Protein AF-A0A9E5RD89-F1 (afdb_monomer_lite)

Foldseek 3Di:
DDDDDCVVCCVQDPPCLVVVLVVLLVVLQVVDDDDDLPDDLQVVLVVSVVSSVVSCVVVVRQWDKDAQCFDADPPPRHGPGTFGIWIDHDDDPVRTDGDDDDRDPPPPPDPPDD

pLDDT: mean 85.36, std 14.15, range [32.94, 97.88]

Radius of gyration: 17.83 Å; chains: 1; bounding box: 54×39×48 Å

Secondary structure (DSSP, 8-state):
------GGGTTTS-TTHHHHHHHHHHHHHHHSPPPPTT--HHHHHHHHHHHHHHHHHHTT---EEEEEEEEE-TTT--EEEEEEEEEE-TT-TT-EEEE---------------

Structure (mmCIF, N/CA/C/O backbone):
data_AF-A0A9E5RD89-F1
#
_entry.id   AF-A0A9E5RD89-F1
#
loop_
_atom_site.group_PDB
_atom_site.id
_atom_site.type_symbol
_atom_site.label_atom_id
_atom_site.label_alt_id
_atom_site.label_comp_id
_atom_site.label_asym_id
_atom_site.label_entity_id
_atom_site.label_seq_id
_atom_site.pdbx_PDB_ins_code
_atom_site.Cartn_x
_atom_site.Cartn_y
_atom_site.Cartn_z
_atom_site.occupancy
_atom_site.B_iso_or_equiv
_atom_site.auth_seq_id
_atom_site.auth_comp_id
_atom_site.auth_asym_id
_atom_site.auth_atom_id
_atom_site.pdbx_PDB_model_num
ATOM 1 N N . MET A 1 1 ? -18.748 -22.049 -3.334 1.00 32.94 1 MET A N 1
ATOM 2 C CA . MET A 1 1 ? -17.863 -22.922 -2.536 1.00 32.94 1 MET A CA 1
ATOM 3 C C . MET A 1 1 ? -16.469 -22.748 -3.106 1.00 32.94 1 MET A C 1
ATOM 5 O O . MET A 1 1 ? -16.291 -23.020 -4.285 1.00 32.94 1 MET A O 1
ATOM 9 N N . ILE A 1 2 ? -15.552 -22.164 -2.339 1.00 45.00 2 ILE A N 1
ATOM 10 C CA . ILE A 1 2 ? -14.159 -21.960 -2.759 1.00 45.00 2 ILE A CA 1
ATOM 11 C C . ILE A 1 2 ? -13.362 -23.133 -2.185 1.00 45.00 2 ILE A C 1
ATOM 13 O O . ILE A 1 2 ? -13.498 -23.427 -1.000 1.00 45.00 2 ILE A O 1
ATOM 17 N N . PHE A 1 3 ? -12.594 -23.823 -3.026 1.00 43.31 3 PHE A N 1
ATOM 18 C CA . PHE A 1 3 ? -11.694 -24.903 -2.622 1.00 43.31 3 PHE A CA 1
ATOM 19 C C . PHE A 1 3 ? -10.250 -24.393 -2.670 1.00 43.31 3 PHE A C 1
ATOM 21 O O . PHE A 1 3 ? -9.848 -23.800 -3.668 1.00 43.31 3 PHE A O 1
ATOM 28 N N . GLY A 1 4 ? -9.486 -24.629 -1.603 1.00 63.34 4 GLY A N 1
ATOM 29 C CA . GLY A 1 4 ? -8.073 -24.259 -1.481 1.00 63.34 4 GLY A CA 1
ATOM 30 C C . GLY A 1 4 ? -7.670 -24.089 -0.014 1.00 63.34 4 GLY A C 1
ATOM 31 O O . GLY A 1 4 ? -8.495 -23.670 0.794 1.00 63.34 4 GLY A O 1
ATOM 32 N 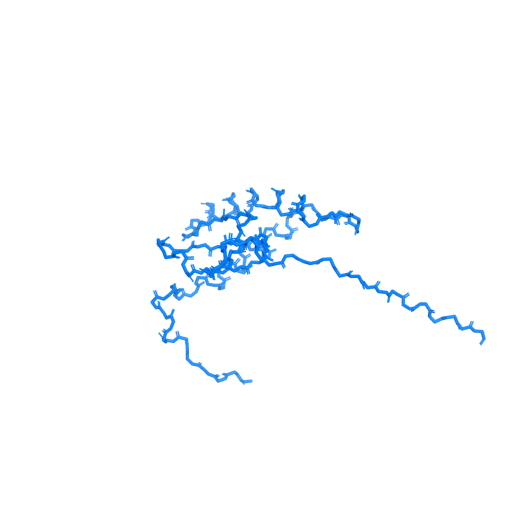N . SER A 1 5 ? -6.426 -24.436 0.330 1.00 68.75 5 SER A N 1
ATOM 33 C CA . SER A 1 5 ? -5.827 -24.121 1.635 1.00 68.75 5 SER A CA 1
ATOM 34 C C . SER A 1 5 ? -4.802 -22.998 1.467 1.00 68.75 5 SER A C 1
ATOM 36 O O . SER A 1 5 ? -4.014 -23.014 0.520 1.00 68.75 5 SER A O 1
ATOM 38 N N . LEU A 1 6 ? -4.827 -22.028 2.384 1.00 67.44 6 LEU A N 1
ATOM 39 C CA . LEU A 1 6 ? -3.830 -20.959 2.484 1.00 67.44 6 LEU A CA 1
ATOM 40 C C . LEU A 1 6 ? -2.619 -21.366 3.338 1.00 67.44 6 LEU A C 1
ATOM 42 O O . LEU A 1 6 ? -1.669 -20.593 3.419 1.00 67.44 6 LEU A O 1
ATOM 46 N N . ASP A 1 7 ? -2.613 -22.573 3.919 1.00 72.81 7 ASP A N 1
ATOM 47 C CA . ASP A 1 7 ? -1.528 -23.068 4.779 1.00 72.81 7 ASP A CA 1
ATOM 48 C C . ASP A 1 7 ? -0.131 -22.922 4.147 1.00 72.81 7 ASP A C 1
ATOM 50 O O . ASP A 1 7 ? 0.777 -22.481 4.853 1.00 72.81 7 ASP A O 1
ATOM 54 N N . PRO A 1 8 ? 0.082 -23.184 2.836 1.00 74.56 8 PRO A N 1
ATOM 55 C CA . PRO A 1 8 ? 1.397 -23.014 2.210 1.00 74.56 8 PRO A CA 1
ATOM 56 C C . PRO A 1 8 ? 1.916 -21.570 2.163 1.00 74.56 8 PRO A C 1
ATOM 58 O O . PRO A 1 8 ? 3.073 -21.371 1.824 1.00 74.56 8 PRO A O 1
ATOM 61 N N . TRP A 1 9 ? 1.062 -20.583 2.444 1.00 69.56 9 TRP A N 1
ATOM 62 C CA . TRP A 1 9 ? 1.377 -19.151 2.408 1.00 69.56 9 TRP A CA 1
ATOM 63 C C . TRP A 1 9 ? 1.329 -18.508 3.800 1.00 69.56 9 TRP A C 1
ATOM 65 O O . TRP A 1 9 ? 1.476 -17.291 3.931 1.00 69.56 9 TRP A O 1
ATOM 75 N N . SER A 1 10 ? 1.094 -19.314 4.839 1.00 70.00 10 SER A N 1
ATOM 76 C CA . SER A 1 10 ? 0.950 -18.857 6.227 1.00 70.00 10 SER A CA 1
ATOM 77 C C . SER A 1 10 ? 2.242 -18.271 6.812 1.00 70.00 10 SER A C 1
ATOM 79 O O . SER A 1 10 ? 2.197 -17.485 7.757 1.00 70.00 10 SER A O 1
ATOM 81 N N . ASP A 1 11 ? 3.391 -18.613 6.229 1.00 70.88 11 ASP A N 1
ATOM 82 C CA . ASP A 1 11 ? 4.714 -18.055 6.520 1.00 70.88 11 ASP A CA 1
ATOM 83 C C . ASP A 1 11 ? 4.989 -16.729 5.785 1.00 70.88 11 ASP A C 1
ATOM 85 O O . ASP A 1 11 ? 5.885 -15.975 6.169 1.00 70.88 11 ASP A O 1
ATOM 89 N N . ILE A 1 12 ? 4.229 -16.444 4.725 1.00 72.69 12 ILE A N 1
ATOM 90 C CA . ILE A 1 12 ? 4.391 -15.278 3.849 1.00 72.69 12 ILE A CA 1
ATOM 91 C C . ILE A 1 12 ? 3.493 -14.134 4.326 1.00 72.69 12 ILE A C 1
ATOM 93 O O . ILE A 1 12 ? 3.960 -13.006 4.491 1.00 72.69 12 ILE A O 1
ATOM 97 N N . PHE A 1 13 ? 2.225 -14.429 4.620 1.00 73.81 13 PHE A N 1
ATOM 98 C CA . PHE A 1 13 ? 1.317 -13.495 5.279 1.00 73.81 13 PHE A CA 1
ATOM 99 C C . PHE A 1 13 ? 0.744 -14.145 6.540 1.00 73.81 13 PHE A C 1
ATOM 101 O O . PHE A 1 13 ? 0.083 -15.179 6.431 1.00 73.81 13 PHE A O 1
ATOM 108 N N . PRO A 1 14 ? 0.923 -13.528 7.725 1.00 79.44 14 PRO A N 1
ATOM 109 C CA . PRO A 1 14 ? 0.226 -13.958 8.926 1.00 79.44 14 PRO A CA 1
ATOM 110 C C . PRO A 1 14 ? -1.278 -14.088 8.684 1.00 79.44 14 PRO A C 1
ATOM 112 O O . PRO A 1 14 ? -1.881 -13.270 7.979 1.00 79.44 14 PRO A O 1
ATOM 115 N N . GLU A 1 15 ? -1.886 -15.098 9.301 1.00 79.62 15 GLU A N 1
ATOM 116 C CA . GLU A 1 15 ? -3.324 -15.330 9.207 1.00 79.62 15 GLU A CA 1
ATOM 117 C C . GLU A 1 15 ? -4.109 -14.048 9.545 1.00 79.62 15 GLU A C 1
ATOM 119 O O . GLU A 1 15 ? -3.819 -13.344 10.514 1.00 79.62 15 GLU A O 1
ATOM 124 N N . GLY A 1 16 ? -5.081 -13.704 8.698 1.00 83.44 16 GLY A N 1
ATOM 125 C CA . GLY A 1 16 ? -5.909 -12.507 8.868 1.00 83.44 16 GLY A CA 1
ATOM 126 C C . GLY A 1 16 ? -5.261 -11.184 8.441 1.00 83.44 16 GLY A C 1
ATOM 127 O O . GLY A 1 16 ? -5.962 -10.174 8.385 1.00 83.44 16 GLY A O 1
ATOM 128 N N . LEU A 1 17 ? -3.975 -11.154 8.065 1.00 88.19 17 LEU A N 1
ATOM 129 C CA . LEU A 1 17 ? -3.315 -9.905 7.667 1.00 88.19 17 LEU A CA 1
ATOM 130 C C . LEU A 1 17 ? -3.951 -9.274 6.421 1.00 88.19 17 LEU A C 1
ATOM 132 O O . LEU A 1 17 ? -4.231 -8.077 6.424 1.00 88.19 17 LEU A O 1
ATOM 136 N N . ILE A 1 18 ? -4.211 -10.066 5.376 1.00 89.75 18 ILE A N 1
ATOM 137 C CA . ILE A 1 18 ? -4.847 -9.568 4.146 1.00 89.75 18 ILE A CA 1
ATOM 138 C C . ILE A 1 18 ? -6.264 -9.028 4.416 1.00 89.75 18 ILE A C 1
ATOM 140 O O . ILE A 1 18 ? -6.516 -7.880 4.048 1.00 89.75 18 ILE A O 1
ATOM 144 N N . PRO A 1 19 ? -7.171 -9.759 5.102 1.00 92.25 19 PRO A N 1
ATOM 145 C CA . PRO A 1 19 ? -8.450 -9.200 5.542 1.00 92.25 19 PRO A CA 1
ATOM 146 C C . PRO A 1 19 ? -8.319 -7.861 6.276 1.00 92.25 19 PRO A C 1
ATOM 148 O O . PRO A 1 19 ? -9.009 -6.909 5.928 1.00 92.25 19 PRO A O 1
ATOM 151 N N . HIS A 1 20 ? -7.376 -7.731 7.213 1.00 94.38 20 HIS A N 1
ATOM 152 C CA . HIS A 1 20 ? -7.175 -6.470 7.930 1.00 94.38 20 HIS A CA 1
ATOM 153 C C . HIS A 1 20 ? -6.642 -5.333 7.043 1.00 94.38 20 HIS A C 1
ATOM 155 O O . HIS A 1 20 ? -6.988 -4.172 7.267 1.00 94.38 20 HIS A O 1
ATOM 161 N N . ILE A 1 21 ? -5.811 -5.634 6.038 1.00 95.38 21 ILE A N 1
ATOM 162 C CA . ILE A 1 21 ? -5.385 -4.650 5.031 1.00 95.38 21 ILE A CA 1
ATOM 163 C C . ILE A 1 21 ? -6.598 -4.170 4.220 1.00 95.38 21 ILE A C 1
ATOM 165 O O . ILE A 1 21 ? -6.758 -2.965 4.021 1.00 95.38 21 ILE A O 1
ATOM 169 N N . LEU A 1 22 ? -7.468 -5.086 3.783 1.00 95.88 22 LEU A N 1
ATOM 170 C CA . LEU A 1 22 ? -8.688 -4.748 3.043 1.00 95.88 22 LEU A CA 1
ATOM 171 C C . LEU A 1 22 ? -9.633 -3.885 3.889 1.00 95.88 22 LEU A C 1
ATOM 173 O O . LEU A 1 22 ? -10.078 -2.836 3.421 1.00 95.88 22 LEU A O 1
ATOM 177 N N . ASP A 1 23 ? -9.877 -4.271 5.142 1.00 96.62 23 ASP A N 1
ATOM 178 C CA . ASP A 1 23 ? -10.722 -3.517 6.072 1.00 96.62 23 ASP A CA 1
ATOM 179 C C . ASP A 1 23 ? -10.171 -2.112 6.330 1.00 96.62 23 ASP A C 1
ATOM 181 O O . ASP A 1 23 ? -10.928 -1.135 6.316 1.00 96.62 23 ASP A O 1
ATOM 185 N N . LEU A 1 24 ? -8.849 -1.983 6.508 1.00 97.12 24 LEU A N 1
ATOM 186 C CA . LEU A 1 24 ? -8.173 -0.693 6.637 1.00 97.12 24 LEU A CA 1
ATOM 187 C C . LEU A 1 24 ? -8.432 0.187 5.411 1.00 97.12 24 LEU A C 1
ATOM 189 O O . LEU A 1 24 ? -8.791 1.354 5.569 1.00 97.12 24 LEU A O 1
ATOM 193 N N . VAL A 1 25 ? -8.244 -0.352 4.204 1.00 96.44 25 VAL A N 1
ATOM 194 C CA . VAL A 1 25 ? -8.406 0.412 2.963 1.00 96.44 25 VAL A CA 1
ATOM 195 C C . VAL A 1 25 ? -9.858 0.818 2.750 1.00 96.44 25 VAL A C 1
ATOM 197 O O . VAL A 1 25 ? -10.114 1.986 2.467 1.00 96.44 25 VAL A O 1
ATOM 200 N N . ILE A 1 26 ? -10.813 -0.094 2.939 1.00 96.38 26 ILE A N 1
ATOM 201 C CA . ILE A 1 26 ? -12.246 0.188 2.776 1.00 96.38 26 ILE A CA 1
ATOM 202 C C . ILE A 1 26 ? -12.705 1.246 3.785 1.00 96.38 26 ILE A C 1
ATOM 204 O O . ILE A 1 26 ? -13.351 2.224 3.401 1.00 96.38 26 ILE A O 1
ATOM 208 N N . SER A 1 27 ? -12.328 1.093 5.056 1.00 96.62 27 SER A N 1
ATOM 209 C CA . SER A 1 27 ? -12.717 2.023 6.123 1.00 96.62 27 SER A CA 1
ATOM 210 C C . SER A 1 27 ? -12.086 3.400 5.922 1.00 96.62 27 SER A C 1
ATOM 212 O O . SER A 1 27 ? -12.777 4.416 5.967 1.00 96.62 27 SER A O 1
ATOM 214 N N . ALA A 1 28 ? -10.786 3.452 5.613 1.00 96.31 28 ALA A N 1
ATOM 215 C CA . ALA A 1 28 ? -10.105 4.707 5.307 1.00 96.31 28 ALA A CA 1
ATOM 216 C C . ALA A 1 28 ? -10.692 5.378 4.061 1.00 96.31 28 ALA A C 1
ATOM 218 O O . ALA A 1 28 ? -10.844 6.597 4.033 1.00 96.31 28 ALA A O 1
ATOM 219 N N . TRP A 1 29 ? -11.041 4.600 3.031 1.00 95.62 29 TRP A N 1
ATOM 220 C CA . TRP A 1 29 ? -11.665 5.133 1.828 1.00 95.62 29 TRP A CA 1
ATOM 221 C C . TRP A 1 29 ? -13.020 5.753 2.144 1.00 95.62 29 TRP A C 1
ATOM 223 O O . TRP A 1 29 ? -13.317 6.820 1.615 1.00 95.62 29 TRP A O 1
ATOM 233 N N . ALA A 1 30 ? -13.843 5.131 2.991 1.00 95.00 30 ALA A N 1
ATOM 234 C CA . ALA A 1 30 ? -15.157 5.652 3.370 1.00 95.00 30 ALA A CA 1
ATOM 235 C C . ALA A 1 30 ? -15.091 7.068 3.974 1.00 95.00 30 ALA A C 1
ATOM 237 O O . ALA A 1 30 ? -15.946 7.895 3.666 1.00 95.00 30 ALA A O 1
ATOM 238 N N . GLU A 1 31 ? -14.050 7.362 4.754 1.00 92.62 31 GLU A N 1
ATOM 239 C CA . GLU A 1 31 ? -13.814 8.672 5.382 1.00 92.62 31 GLU A CA 1
ATOM 240 C C . GLU A 1 31 ? -13.040 9.657 4.485 1.00 92.62 31 GLU A C 1
ATOM 242 O O . GLU A 1 31 ? -12.991 10.858 4.759 1.00 92.62 31 GLU A O 1
ATOM 247 N N . PHE A 1 32 ? -12.411 9.164 3.416 1.00 94.94 32 PHE A N 1
ATOM 248 C CA . PHE A 1 32 ? -11.581 9.965 2.524 1.00 94.94 32 PHE A CA 1
ATOM 249 C C . PHE A 1 32 ? -12.433 10.866 1.611 1.00 94.94 32 PHE A C 1
ATOM 251 O O . PHE A 1 32 ? -13.392 10.376 1.000 1.00 94.94 32 PHE A O 1
ATOM 258 N N . PRO A 1 33 ? -12.079 12.160 1.445 1.00 93.25 33 PRO A N 1
ATOM 259 C CA . PRO A 1 33 ? -12.721 13.030 0.464 1.00 93.25 33 PRO A CA 1
ATOM 260 C C . PRO A 1 33 ? -12.668 12.401 -0.929 1.00 93.25 33 PRO A C 1
ATOM 262 O O . PRO A 1 33 ? -11.586 12.160 -1.467 1.00 93.25 33 PRO A O 1
ATOM 265 N N . LYS A 1 34 ? -13.837 12.097 -1.501 1.00 90.19 34 LYS A N 1
ATOM 266 C CA . LYS A 1 34 ? -13.901 11.377 -2.774 1.00 90.19 34 LYS A CA 1
ATOM 267 C C . LYS A 1 34 ? -13.297 12.225 -3.897 1.00 90.19 34 LYS A C 1
ATOM 269 O O . LYS A 1 34 ? -13.614 13.413 -3.977 1.00 90.19 34 LYS A O 1
ATOM 274 N N . PRO A 1 35 ? -12.445 11.632 -4.748 1.00 89.50 35 PRO A N 1
ATOM 275 C CA . PRO A 1 35 ? -11.869 12.345 -5.875 1.00 89.50 35 PRO A CA 1
ATOM 276 C C . PRO A 1 35 ? -12.939 12.733 -6.894 1.00 89.50 35 PRO A C 1
ATOM 278 O O . PRO A 1 35 ? -13.955 12.050 -7.049 1.00 89.50 35 PRO A O 1
ATOM 281 N N . ASN A 1 36 ? -12.682 13.818 -7.616 1.00 88.19 36 ASN A N 1
ATOM 282 C CA . ASN A 1 36 ? -13.476 14.203 -8.771 1.00 88.19 36 ASN A CA 1
ATOM 283 C C . ASN A 1 36 ? -13.206 13.258 -9.945 1.00 88.19 36 ASN A C 1
ATOM 285 O O . ASN A 1 36 ? -12.174 12.593 -10.019 1.00 88.19 36 ASN A O 1
ATOM 289 N N . ARG A 1 37 ? -14.115 13.253 -10.924 1.00 84.25 37 ARG A N 1
ATOM 290 C CA . ARG A 1 37 ? -14.000 12.426 -12.137 1.00 84.25 37 ARG A CA 1
ATOM 291 C C . ARG A 1 37 ? -12.697 12.658 -12.915 1.00 84.25 37 ARG A C 1
ATOM 293 O O . ARG A 1 37 ? -12.180 11.728 -13.541 1.00 84.25 37 ARG A O 1
ATOM 300 N N . ASP A 1 38 ? -12.194 13.887 -12.875 1.00 85.62 38 ASP A N 1
ATOM 301 C CA . ASP A 1 38 ? -11.019 14.324 -13.629 1.00 85.62 38 ASP A CA 1
ATOM 302 C C . ASP A 1 38 ? -9.721 14.263 -12.820 1.00 85.62 38 ASP A C 1
ATOM 304 O O . ASP A 1 38 ? -8.645 14.479 -13.378 1.00 85.62 38 ASP A O 1
ATOM 308 N N . ASP A 1 39 ? -9.803 13.914 -11.533 1.00 85.75 39 ASP A N 1
ATOM 309 C CA . ASP A 1 39 ? -8.616 13.756 -10.705 1.00 85.75 39 ASP A CA 1
ATOM 310 C C . ASP A 1 39 ? -7.777 12.575 -11.210 1.00 85.75 39 ASP A C 1
ATOM 312 O O . ASP A 1 39 ? -8.273 11.497 -11.557 1.00 85.75 39 ASP A O 1
ATOM 316 N N . HIS A 1 40 ? -6.468 12.793 -11.253 1.00 87.94 40 HIS A N 1
ATOM 317 C CA . HIS A 1 40 ? -5.511 11.765 -11.626 1.00 87.94 40 HIS A CA 1
ATOM 318 C C . HIS A 1 40 ? -5.197 10.855 -10.433 1.00 87.94 40 HIS A C 1
ATOM 320 O O . HIS A 1 40 ? -5.146 11.297 -9.287 1.00 87.94 40 HIS A O 1
ATOM 326 N N . GLU A 1 41 ? -4.926 9.591 -10.742 1.00 86.62 41 GLU A N 1
ATOM 327 C CA . GLU A 1 41 ? -4.500 8.526 -9.828 1.00 86.62 41 GLU A CA 1
ATOM 328 C C . GLU A 1 41 ? -3.413 8.948 -8.838 1.00 86.62 41 GLU A C 1
ATOM 330 O O . GLU A 1 41 ? -3.590 8.857 -7.626 1.00 86.62 41 GLU A O 1
ATOM 335 N N . VAL A 1 42 ? -2.315 9.486 -9.364 1.00 90.19 42 VAL A N 1
ATOM 336 C CA . VAL A 1 42 ? -1.128 9.851 -8.588 1.00 90.19 42 VAL A CA 1
ATOM 337 C C . VAL A 1 42 ? -1.448 10.866 -7.472 1.00 90.19 42 VAL A C 1
ATOM 339 O O . VAL A 1 42 ? -1.157 10.595 -6.306 1.00 90.19 42 VAL A O 1
ATOM 342 N N . PRO A 1 43 ? -2.108 12.011 -7.744 1.00 91.69 43 PRO A N 1
ATOM 343 C CA . PRO A 1 43 ? -2.575 12.906 -6.683 1.00 91.69 43 PRO A CA 1
ATOM 344 C C . PRO A 1 43 ? -3.492 12.250 -5.640 1.00 91.69 43 PRO A C 1
ATOM 346 O O . PRO A 1 43 ? -3.483 12.656 -4.473 1.00 91.69 43 PRO A O 1
ATOM 349 N N . ILE A 1 44 ? -4.303 11.267 -6.040 1.00 91.81 44 ILE A N 1
ATOM 350 C CA . ILE A 1 44 ? -5.220 10.560 -5.139 1.00 91.81 44 ILE A CA 1
ATOM 351 C C . ILE A 1 44 ? -4.421 9.671 -4.186 1.00 91.81 44 ILE A C 1
ATOM 353 O O . ILE A 1 44 ? -4.565 9.808 -2.970 1.00 91.81 44 ILE A O 1
ATOM 357 N N . THR A 1 45 ? -3.535 8.820 -4.706 1.00 92.31 45 THR A N 1
ATOM 358 C CA . THR A 1 45 ? -2.708 7.910 -3.896 1.00 92.31 45 THR A CA 1
ATOM 359 C C . THR A 1 45 ? -1.768 8.683 -2.965 1.00 92.31 45 THR A C 1
ATOM 361 O O . THR A 1 45 ? -1.616 8.320 -1.794 1.00 92.31 45 THR A O 1
ATOM 364 N N . GLN A 1 46 ? -1.234 9.826 -3.417 1.00 94.25 46 GLN A N 1
ATOM 365 C CA . GLN A 1 46 ? -0.445 10.757 -2.598 1.00 94.25 46 GLN A CA 1
ATOM 366 C C . GLN A 1 46 ? -1.207 11.282 -1.374 1.00 94.25 46 GLN A C 1
ATOM 368 O O . GLN A 1 46 ? -0.647 11.325 -0.275 1.00 94.25 46 GLN A O 1
ATOM 373 N N . LYS A 1 47 ? -2.480 11.659 -1.543 1.00 94.75 47 LYS A N 1
ATOM 374 C CA . LYS A 1 47 ? -3.342 12.152 -0.454 1.00 94.75 47 LYS A CA 1
ATOM 375 C C . LYS A 1 47 ? -3.902 11.026 0.411 1.00 94.75 47 LYS A C 1
ATOM 377 O O . LYS A 1 47 ? -4.117 11.229 1.604 1.00 94.75 47 LYS A O 1
ATOM 382 N N . PHE A 1 48 ? -4.132 9.848 -0.161 1.00 95.50 48 PHE A N 1
ATOM 383 C CA . PHE A 1 48 ? -4.737 8.724 0.546 1.00 95.50 48 PHE A CA 1
ATOM 384 C C . PHE A 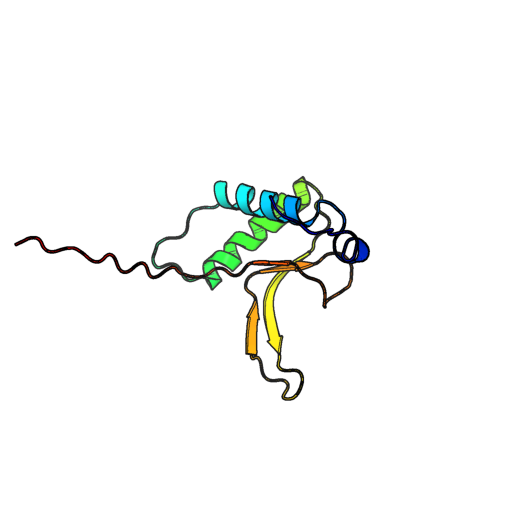1 48 ? -3.744 8.001 1.465 1.00 95.50 48 PHE A C 1
ATOM 386 O O . PHE A 1 48 ? -4.082 7.656 2.599 1.00 95.50 48 PHE A O 1
ATOM 393 N N . ARG A 1 49 ? -2.480 7.857 1.045 1.00 96.25 49 ARG A N 1
ATOM 394 C CA . ARG A 1 49 ? -1.419 7.227 1.849 1.00 96.25 49 ARG A CA 1
ATOM 395 C C . ARG A 1 49 ? -1.304 7.755 3.292 1.00 96.25 49 ARG A C 1
ATOM 397 O O . ARG A 1 49 ? -1.247 6.925 4.199 1.00 96.25 49 ARG A O 1
ATOM 404 N N . PRO A 1 50 ? -1.241 9.072 3.576 1.00 96.81 50 PRO A N 1
ATOM 405 C CA . PRO A 1 50 ? -1.155 9.549 4.958 1.00 96.81 50 PRO A CA 1
ATOM 406 C C . PRO A 1 50 ? -2.389 9.187 5.798 1.00 96.81 50 PRO A C 1
ATOM 408 O O . PRO A 1 50 ? -2.241 8.935 6.993 1.00 96.81 50 PRO A O 1
ATOM 411 N N . VAL A 1 51 ? -3.580 9.092 5.193 1.00 97.12 51 VAL A N 1
ATOM 412 C CA . VAL A 1 51 ? -4.796 8.615 5.876 1.00 97.12 51 VAL A CA 1
ATOM 413 C C . VAL A 1 51 ? -4.656 7.138 6.239 1.00 97.12 51 VAL A C 1
ATOM 415 O O . VAL A 1 51 ? -4.867 6.771 7.394 1.00 97.12 51 VAL A O 1
ATOM 418 N N . LEU A 1 52 ? -4.191 6.306 5.302 1.00 97.75 52 LEU A N 1
ATOM 419 C CA . LEU A 1 52 ? -3.899 4.895 5.567 1.00 97.75 52 LEU A CA 1
ATOM 420 C C . LEU A 1 52 ? -2.855 4.721 6.677 1.00 97.75 52 LEU A C 1
ATOM 422 O O . LEU A 1 52 ? -3.048 3.911 7.578 1.00 97.75 52 LEU A O 1
ATOM 426 N N . ILE A 1 53 ? -1.771 5.505 6.664 1.00 97.88 53 ILE A N 1
ATOM 427 C CA . ILE A 1 53 ? -0.730 5.458 7.704 1.00 97.88 53 ILE A CA 1
ATOM 428 C C . ILE A 1 53 ? -1.289 5.865 9.067 1.00 97.88 53 ILE A C 1
ATOM 430 O O . ILE A 1 53 ? -0.981 5.229 10.073 1.00 97.88 53 ILE A O 1
ATOM 434 N N . ARG A 1 54 ? -2.111 6.914 9.127 1.00 97.81 54 ARG A N 1
ATOM 435 C CA . ARG A 1 54 ? -2.762 7.310 10.377 1.00 97.81 54 ARG A CA 1
ATOM 436 C C . ARG A 1 54 ? -3.630 6.170 10.910 1.00 97.81 54 ARG A C 1
ATOM 438 O O . ARG A 1 54 ? -3.470 5.781 12.065 1.00 97.81 54 ARG A O 1
ATOM 445 N N . ASN A 1 55 ? -4.496 5.613 10.068 1.00 97.50 55 ASN A N 1
ATOM 446 C CA . ASN A 1 55 ? -5.461 4.599 10.481 1.00 97.50 55 ASN A CA 1
ATOM 447 C C . ASN A 1 55 ? -4.772 3.279 10.854 1.00 97.50 55 ASN A C 1
ATOM 449 O O . ASN A 1 55 ? -5.069 2.733 11.915 1.00 97.50 55 ASN A O 1
ATOM 453 N N . LYS A 1 56 ? -3.766 2.828 10.085 1.00 96.50 56 LYS A N 1
ATOM 454 C CA . LYS A 1 56 ? -2.976 1.628 10.420 1.00 96.50 56 LYS A CA 1
ATOM 455 C C . LYS A 1 56 ? -2.309 1.760 11.790 1.00 96.50 56 LYS A C 1
ATOM 457 O O . LYS A 1 56 ? -2.227 0.785 12.527 1.00 96.50 56 LYS A O 1
ATOM 462 N N . ASN A 1 57 ? -1.828 2.958 12.134 1.00 97.19 57 ASN A N 1
ATOM 463 C CA . ASN A 1 57 ? -1.136 3.199 13.397 1.00 97.19 57 ASN A CA 1
ATOM 464 C C . ASN A 1 57 ? -2.111 3.195 14.585 1.00 97.19 57 ASN A C 1
ATOM 466 O O . ASN A 1 57 ? -1.741 2.722 15.657 1.00 97.19 57 ASN A O 1
ATOM 470 N N . LEU A 1 58 ? -3.354 3.657 14.396 1.00 96.81 58 LEU A N 1
ATOM 471 C CA . LEU A 1 58 ? -4.403 3.595 15.424 1.00 96.81 58 LEU A CA 1
ATOM 472 C C . LEU A 1 58 ? -4.758 2.150 15.791 1.00 96.81 58 LEU A C 1
ATOM 474 O O . LEU A 1 58 ? -4.866 1.831 16.973 1.00 96.81 58 LEU A O 1
ATOM 478 N N . ILE A 1 59 ? -4.872 1.274 14.791 1.00 95.06 59 ILE A N 1
ATOM 479 C CA . ILE A 1 59 ? -5.167 -0.156 14.991 1.00 95.06 59 ILE A CA 1
ATOM 480 C C . ILE A 1 59 ? -3.907 -1.020 15.158 1.00 95.06 59 ILE A C 1
ATOM 482 O O . ILE A 1 59 ? -4.006 -2.235 15.292 1.00 95.06 59 ILE A O 1
ATOM 486 N N . ARG A 1 60 ? -2.716 -0.402 15.150 1.00 94.94 60 ARG A N 1
ATOM 487 C CA . ARG A 1 60 ? -1.399 -1.060 15.247 1.00 94.94 60 ARG A CA 1
ATOM 488 C C . ARG A 1 60 ? -1.193 -2.194 14.231 1.00 94.94 60 ARG A C 1
ATOM 490 O O . ARG A 1 60 ? -0.544 -3.191 14.539 1.00 94.94 60 ARG A O 1
ATOM 497 N N . LEU A 1 61 ? -1.712 -2.032 13.013 1.00 94.44 61 LEU A N 1
ATOM 498 C CA . LEU A 1 61 ? -1.535 -3.013 11.944 1.00 94.44 61 LEU A CA 1
ATOM 499 C C . LEU A 1 61 ? -0.048 -3.064 11.531 1.00 94.44 61 LEU A C 1
ATOM 501 O O . LEU A 1 61 ? 0.509 -2.017 11.171 1.00 94.44 61 LEU A O 1
ATOM 505 N N . PRO A 1 62 ? 0.615 -4.238 11.568 1.00 92.69 62 PRO A N 1
ATOM 506 C CA . PRO A 1 62 ? 2.065 -4.354 11.432 1.00 92.69 62 PRO A CA 1
ATOM 507 C C . PRO A 1 62 ? 2.502 -4.368 9.961 1.00 92.69 62 PRO A C 1
ATOM 509 O O . PRO A 1 62 ? 3.138 -5.311 9.498 1.00 92.69 62 PRO A O 1
ATOM 512 N N . VAL A 1 63 ? 2.147 -3.321 9.219 1.00 93.31 63 VAL A N 1
ATOM 513 C CA . VAL A 1 63 ? 2.508 -3.153 7.806 1.00 93.31 63 VAL A CA 1
ATOM 514 C C . VAL A 1 63 ? 3.176 -1.809 7.560 1.00 93.31 63 VAL A C 1
ATOM 516 O O . VAL A 1 63 ? 2.851 -0.799 8.203 1.00 93.31 63 VAL A O 1
ATOM 519 N N . SER A 1 64 ? 4.090 -1.788 6.599 1.00 94.81 64 SER A N 1
ATOM 520 C CA . SER A 1 64 ? 4.631 -0.570 6.002 1.00 94.81 64 SER A CA 1
ATOM 521 C C . SER A 1 64 ? 3.868 -0.257 4.719 1.00 94.81 64 SER A C 1
ATOM 523 O O . SER A 1 64 ? 3.453 -1.170 4.016 1.00 94.81 64 SER A O 1
ATOM 525 N N . ILE A 1 65 ? 3.649 1.033 4.439 1.00 95.94 65 ILE A N 1
ATOM 526 C CA . ILE A 1 65 ? 2.916 1.486 3.248 1.00 95.94 65 ILE A CA 1
ATOM 527 C C . ILE A 1 65 ? 3.822 2.392 2.419 1.00 95.94 65 ILE A C 1
ATOM 529 O O . ILE A 1 65 ? 4.191 3.490 2.863 1.00 95.94 65 ILE A O 1
ATOM 533 N N . SER A 1 66 ? 4.132 1.960 1.205 1.00 94.81 66 SER A N 1
ATOM 534 C CA . SER A 1 66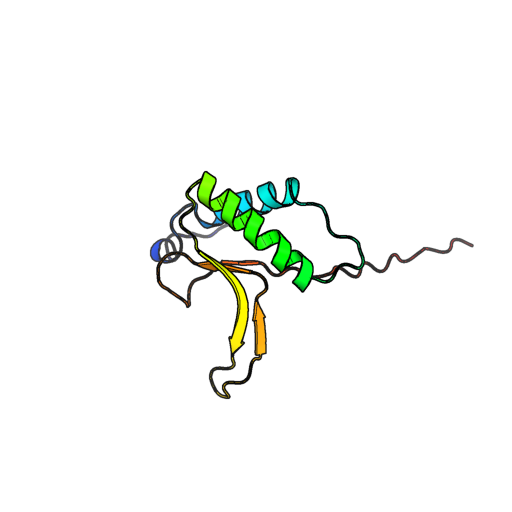 ? 4.909 2.702 0.207 1.00 94.81 66 SER A CA 1
ATOM 535 C C . SER A 1 66 ? 4.016 3.093 -0.969 1.00 94.81 66 SER A C 1
ATOM 537 O O . SER A 1 66 ? 2.978 2.474 -1.180 1.00 94.81 66 SER A O 1
ATOM 539 N N . ARG A 1 67 ? 4.387 4.151 -1.695 1.00 94.12 67 ARG A N 1
ATOM 540 C CA . ARG A 1 67 ? 3.700 4.588 -2.920 1.00 94.12 67 ARG A CA 1
ATOM 541 C C . ARG A 1 67 ? 4.702 4.740 -4.052 1.00 94.12 67 ARG A C 1
ATOM 543 O O . ARG A 1 67 ? 5.852 5.060 -3.757 1.00 94.12 67 ARG A O 1
ATOM 550 N N . GLU A 1 68 ? 4.231 4.610 -5.289 1.00 88.94 68 GLU A N 1
ATOM 551 C CA . GLU A 1 68 ? 5.023 4.815 -6.513 1.00 88.94 68 GLU A CA 1
ATOM 552 C C . GLU A 1 68 ? 6.327 4.002 -6.517 1.00 88.94 68 GLU A C 1
ATOM 554 O O . GLU A 1 68 ? 7.390 4.515 -6.874 1.00 88.94 68 GLU A O 1
ATOM 559 N N . VAL A 1 69 ? 6.253 2.749 -6.065 1.00 90.56 69 VAL A N 1
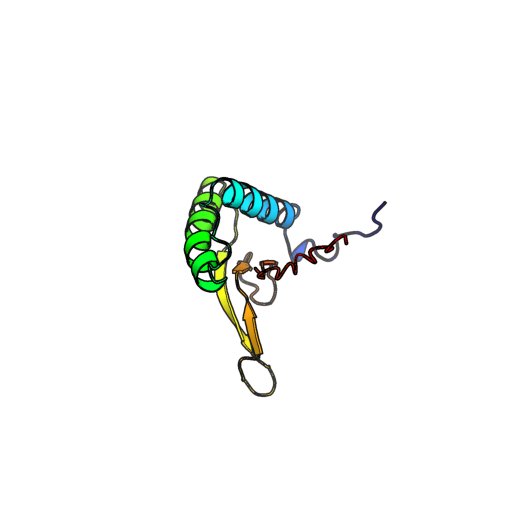ATOM 560 C CA . VAL A 1 69 ? 7.419 1.859 -6.044 1.00 90.56 69 VAL A CA 1
ATOM 561 C C . VAL A 1 69 ? 7.693 1.413 -7.482 1.00 90.56 69 VAL A C 1
ATOM 563 O O . VAL A 1 69 ? 6.766 0.900 -8.110 1.00 90.56 69 VAL A O 1
ATOM 566 N N . PRO A 1 70 ? 8.902 1.639 -8.025 1.00 91.56 70 PRO A N 1
ATOM 567 C CA . PRO A 1 70 ? 9.228 1.219 -9.380 1.00 91.56 70 PRO A CA 1
ATOM 568 C C .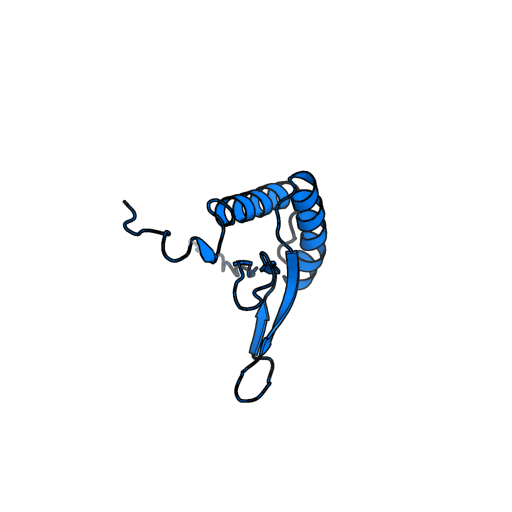 PRO A 1 70 ? 9.240 -0.307 -9.478 1.00 91.56 70 PRO A C 1
ATOM 570 O O . PRO A 1 70 ? 9.686 -1.001 -8.564 1.00 91.56 70 PRO A O 1
ATOM 573 N N . GLU A 1 71 ? 8.737 -0.810 -10.596 1.00 90.44 71 GLU A N 1
ATOM 574 C CA . GLU A 1 71 ? 8.938 -2.184 -11.030 1.00 90.44 71 GLU A CA 1
ATOM 575 C C . GLU A 1 71 ? 9.997 -2.154 -12.128 1.00 90.44 71 GLU A C 1
ATOM 577 O O . GLU A 1 71 ? 9.771 -1.557 -13.179 1.00 90.44 71 GLU A O 1
ATOM 582 N N . ASP A 1 72 ? 11.154 -2.760 -11.872 1.00 92.88 72 ASP A N 1
ATOM 583 C CA . ASP A 1 72 ? 12.296 -2.736 -12.784 1.00 92.88 72 ASP A CA 1
ATOM 584 C C . ASP A 1 72 ? 12.483 -4.093 -13.470 1.00 92.88 72 ASP A C 1
ATOM 586 O O . ASP A 1 72 ? 12.337 -5.160 -12.866 1.00 92.88 72 ASP A O 1
ATOM 590 N N . ASP A 1 73 ? 12.859 -4.061 -14.744 1.00 93.06 73 ASP A N 1
ATOM 591 C CA . ASP A 1 73 ? 13.222 -5.249 -15.501 1.00 93.06 73 ASP A CA 1
ATOM 592 C C . ASP A 1 73 ? 14.567 -5.804 -15.015 1.00 93.06 73 ASP A C 1
ATOM 594 O O . ASP A 1 73 ? 15.602 -5.142 -15.103 1.00 93.06 73 ASP A O 1
ATOM 598 N N . LEU A 1 74 ? 14.580 -7.052 -14.544 1.00 90.00 74 LEU A N 1
ATOM 599 C CA . LEU A 1 74 ? 15.781 -7.666 -13.965 1.00 90.00 74 LEU A CA 1
ATOM 600 C C . LEU A 1 74 ? 16.939 -7.854 -14.960 1.00 90.00 74 LEU A C 1
ATOM 602 O O . LEU A 1 74 ? 18.081 -8.009 -14.531 1.00 90.00 74 LEU A O 1
ATOM 606 N N . GLN A 1 75 ? 16.674 -7.895 -16.270 1.00 95.25 75 GLN A N 1
ATOM 607 C CA . GLN A 1 75 ? 17.709 -8.139 -17.280 1.00 95.25 75 GLN A CA 1
ATOM 608 C C . GLN A 1 75 ? 18.339 -6.844 -17.791 1.00 95.25 75 GLN A C 1
ATOM 610 O O . GLN A 1 75 ? 19.533 -6.805 -18.084 1.00 95.25 75 GLN A O 1
ATOM 615 N N . THR A 1 76 ? 17.534 -5.795 -17.921 1.00 95.88 76 THR A N 1
ATOM 616 C CA . THR A 1 76 ? 17.914 -4.530 -18.556 1.00 95.88 76 THR A CA 1
ATOM 617 C C . THR A 1 76 ? 18.059 -3.379 -17.566 1.00 95.88 76 THR A C 1
ATOM 619 O O . THR A 1 76 ? 18.727 -2.400 -17.890 1.00 95.88 76 THR A O 1
ATOM 622 N N . GLY A 1 77 ? 17.469 -3.490 -16.371 1.00 93.19 77 GLY A N 1
ATOM 623 C CA . GLY A 1 77 ? 17.438 -2.437 -15.354 1.00 93.19 77 GLY A CA 1
ATOM 624 C C . GLY A 1 77 ? 16.520 -1.262 -15.701 1.00 93.19 77 GLY A C 1
ATOM 625 O O . GLY A 1 77 ? 16.604 -0.217 -15.062 1.00 93.19 77 GLY A O 1
ATOM 626 N N . ASN A 1 78 ? 15.689 -1.398 -16.736 1.00 95.44 78 ASN A N 1
ATOM 627 C CA . ASN A 1 78 ? 14.739 -0.363 -17.125 1.00 95.44 78 ASN A CA 1
ATOM 628 C C . ASN A 1 78 ? 13.480 -0.431 -16.257 1.00 95.44 78 ASN A C 1
ATOM 630 O O . ASN A 1 78 ? 12.966 -1.519 -16.005 1.00 95.44 78 ASN A O 1
ATOM 634 N N . GLU A 1 79 ? 12.940 0.731 -15.895 1.00 95.12 79 GLU A N 1
ATOM 635 C CA . GLU A 1 79 ? 11.643 0.831 -15.221 1.00 95.12 79 GLU A CA 1
ATOM 636 C C . GLU A 1 79 ? 10.532 0.341 -16.170 1.00 95.12 79 GLU A C 1
ATOM 638 O O . GLU A 1 79 ? 10.310 0.911 -17.243 1.00 95.12 79 GLU A O 1
ATOM 643 N N . LEU A 1 80 ? 9.844 -0.732 -15.780 1.00 92.44 80 LEU A N 1
ATOM 644 C CA . LEU A 1 80 ? 8.682 -1.300 -16.468 1.00 92.44 80 LEU A CA 1
ATOM 645 C C . LEU A 1 80 ? 7.394 -0.565 -16.097 1.00 92.44 80 LEU A C 1
ATOM 647 O O . LEU A 1 80 ? 6.471 -0.459 -16.907 1.00 92.44 80 LEU A O 1
ATOM 651 N N . GLY A 1 81 ? 7.331 -0.052 -14.871 1.00 90.44 81 GLY A N 1
ATOM 652 C CA . GLY A 1 81 ? 6.167 0.642 -14.355 1.00 90.44 81 GLY A CA 1
ATOM 653 C C . GLY A 1 81 ? 6.336 1.066 -12.906 1.00 90.44 81 GLY A C 1
ATOM 654 O O . GLY A 1 81 ? 7.424 1.015 -12.337 1.00 90.44 81 GLY A O 1
ATOM 655 N N . ARG A 1 82 ? 5.229 1.504 -12.305 1.00 92.12 82 ARG A N 1
ATOM 656 C CA . ARG A 1 82 ? 5.169 1.892 -10.896 1.00 92.12 82 ARG A CA 1
ATOM 657 C C . ARG A 1 82 ? 3.920 1.329 -10.264 1.00 92.12 82 ARG A C 1
ATOM 659 O O . ARG A 1 82 ? 2.838 1.476 -10.825 1.00 92.12 82 ARG A O 1
ATOM 666 N N . ILE A 1 83 ? 4.093 0.762 -9.080 1.00 91.81 83 ILE A N 1
ATOM 667 C CA . ILE A 1 83 ? 2.999 0.280 -8.254 1.00 91.81 83 ILE A CA 1
ATOM 668 C C . ILE A 1 83 ? 2.483 1.440 -7.406 1.00 91.81 83 ILE A C 1
ATOM 670 O O . ILE A 1 83 ? 3.254 2.122 -6.717 1.00 91.81 83 ILE A O 1
ATOM 674 N N . ASP A 1 84 ? 1.172 1.657 -7.445 1.00 93.19 84 ASP A N 1
ATOM 675 C CA . ASP A 1 84 ? 0.527 2.801 -6.798 1.00 93.19 84 ASP A CA 1
ATOM 676 C C . ASP A 1 84 ? 0.715 2.781 -5.280 1.00 93.19 84 ASP A C 1
ATOM 678 O O . ASP A 1 84 ? 1.171 3.764 -4.684 1.00 93.19 84 ASP A O 1
ATOM 682 N N . LEU A 1 85 ? 0.375 1.653 -4.652 1.00 95.38 85 LEU A N 1
ATOM 683 C CA . LEU A 1 85 ? 0.513 1.421 -3.219 1.00 95.38 85 LEU A CA 1
ATOM 684 C C . LEU A 1 85 ? 0.974 -0.008 -2.937 1.00 95.38 85 LEU A C 1
ATOM 686 O O . LEU A 1 85 ? 0.411 -0.969 -3.458 1.00 95.38 85 LEU A O 1
ATOM 690 N N . ILE A 1 86 ? 1.942 -0.141 -2.032 1.00 95.06 86 ILE A N 1
ATOM 691 C CA . ILE A 1 86 ? 2.464 -1.427 -1.560 1.00 95.06 86 ILE A CA 1
ATOM 692 C C . ILE A 1 86 ? 2.342 -1.505 -0.043 1.00 95.06 86 ILE A C 1
ATOM 694 O O . ILE A 1 86 ? 2.785 -0.598 0.667 1.00 95.06 86 ILE A O 1
ATOM 698 N N . PHE A 1 87 ? 1.788 -2.616 0.438 1.00 94.56 87 PHE A N 1
ATOM 699 C CA . PHE A 1 87 ? 1.767 -3.023 1.836 1.00 94.56 87 PHE A CA 1
ATOM 700 C C . PHE A 1 87 ? 2.778 -4.152 2.044 1.00 94.56 87 PHE A C 1
ATOM 702 O O . PHE A 1 87 ? 2.609 -5.241 1.494 1.00 94.56 87 PHE A O 1
ATOM 709 N N . THR A 1 88 ? 3.807 -3.907 2.852 1.00 93.19 88 THR A N 1
ATOM 710 C CA . THR A 1 88 ? 4.814 -4.920 3.208 1.00 93.19 88 THR A CA 1
ATOM 711 C C . THR A 1 88 ? 4.709 -5.310 4.675 1.00 93.19 88 THR A C 1
ATOM 713 O O . THR A 1 88 ? 4.400 -4.479 5.536 1.00 93.19 88 THR A O 1
ATOM 716 N N . HIS A 1 89 ? 4.980 -6.582 4.966 1.00 90.25 89 HIS A N 1
ATOM 717 C CA . HIS A 1 89 ? 5.080 -7.113 6.322 1.00 90.25 89 HIS A CA 1
ATOM 718 C C . HIS A 1 89 ? 6.461 -7.739 6.539 1.00 90.25 89 HIS A C 1
ATOM 720 O O . HIS A 1 89 ? 6.916 -8.555 5.742 1.00 90.25 89 HIS A O 1
ATOM 726 N N . GLY A 1 90 ? 7.132 -7.360 7.628 1.00 86.62 90 GLY A N 1
ATOM 727 C CA . GLY A 1 90 ? 8.508 -7.786 7.883 1.00 86.62 90 GLY A CA 1
ATOM 728 C C . GLY A 1 90 ? 9.508 -7.184 6.887 1.00 86.62 90 GLY A C 1
ATOM 729 O O . GLY A 1 90 ? 9.319 -6.067 6.411 1.00 86.62 90 GLY A O 1
ATOM 730 N N . ASN A 1 91 ? 10.580 -7.928 6.602 1.00 83.88 91 ASN A N 1
ATOM 731 C CA . ASN A 1 91 ? 11.731 -7.462 5.813 1.00 83.88 91 ASN A CA 1
ATOM 732 C C . ASN A 1 91 ? 11.879 -8.202 4.469 1.00 83.88 91 ASN A C 1
ATOM 734 O O . ASN A 1 91 ? 12.981 -8.294 3.935 1.00 83.88 91 ASN A O 1
ATOM 738 N N . ARG A 1 92 ? 10.793 -8.790 3.958 1.00 84.06 92 ARG A N 1
ATOM 739 C CA . ARG A 1 92 ? 10.776 -9.509 2.678 1.00 84.06 92 ARG A CA 1
ATOM 740 C C . ARG A 1 92 ? 10.250 -8.588 1.585 1.00 84.06 92 ARG A C 1
ATOM 742 O O . ARG A 1 92 ? 9.049 -8.368 1.493 1.00 84.06 92 ARG A O 1
ATOM 749 N N . GLU A 1 93 ? 11.152 -8.013 0.799 1.00 80.62 93 GLU A N 1
ATOM 750 C CA . GLU A 1 93 ? 10.805 -7.055 -0.263 1.00 80.62 93 GLU A CA 1
ATOM 751 C C . GLU A 1 93 ? 10.058 -7.714 -1.436 1.00 80.62 93 GLU A C 1
ATOM 753 O O . GLU A 1 93 ? 9.270 -7.060 -2.110 1.00 80.62 93 GLU A O 1
ATOM 758 N N . ASP A 1 94 ? 10.246 -9.023 -1.629 1.00 83.94 94 ASP A N 1
ATOM 759 C CA . ASP A 1 94 ? 9.559 -9.860 -2.619 1.00 83.94 94 ASP A CA 1
ATOM 760 C C . ASP A 1 94 ? 8.111 -10.206 -2.229 1.00 83.94 94 ASP A C 1
ATOM 762 O O . ASP A 1 94 ? 7.352 -10.720 -3.049 1.00 83.94 94 ASP A O 1
ATOM 766 N N . VAL A 1 95 ? 7.721 -9.935 -0.979 1.00 85.88 95 VAL A N 1
ATOM 767 C CA . VAL A 1 95 ? 6.405 -10.270 -0.433 1.00 85.88 95 VAL A CA 1
ATOM 768 C C . VAL A 1 95 ? 5.643 -9.003 -0.094 1.00 85.88 95 VAL A C 1
ATOM 770 O O . VAL A 1 95 ? 5.927 -8.305 0.884 1.00 85.88 95 VAL A O 1
ATOM 773 N N . TYR A 1 96 ? 4.605 -8.734 -0.876 1.00 91.31 96 TYR A N 1
ATOM 774 C CA . TYR A 1 96 ? 3.771 -7.569 -0.661 1.00 91.31 96 TYR A CA 1
ATOM 775 C C . TYR A 1 96 ? 2.336 -7.759 -1.136 1.00 91.31 96 TYR A C 1
ATOM 777 O O . TYR A 1 96 ? 2.035 -8.600 -1.979 1.00 91.31 96 TYR A O 1
ATOM 785 N N . PHE A 1 97 ? 1.445 -6.939 -0.584 1.00 92.31 97 PHE A N 1
ATOM 786 C CA . PHE A 1 97 ? 0.092 -6.763 -1.092 1.00 92.31 97 PHE A CA 1
ATOM 787 C C . PHE A 1 97 ? 0.001 -5.399 -1.774 1.00 92.31 97 PHE A C 1
ATOM 789 O O . PHE A 1 97 ? 0.268 -4.377 -1.139 1.00 92.31 97 PHE A O 1
ATOM 796 N N . SER A 1 98 ? -0.345 -5.368 -3.058 1.00 93.62 98 SER A N 1
ATOM 797 C CA . SER A 1 98 ? -0.449 -4.126 -3.825 1.00 93.62 98 SER A CA 1
ATOM 798 C C . SER A 1 98 ? -1.896 -3.676 -4.002 1.00 93.62 98 SER A C 1
ATOM 800 O O . SER A 1 98 ? -2.826 -4.479 -4.084 1.00 93.62 98 SER A O 1
ATOM 802 N N . PHE A 1 99 ? -2.080 -2.361 -4.068 1.00 92.50 99 PHE A N 1
ATOM 803 C CA . PHE A 1 99 ? -3.304 -1.737 -4.548 1.00 92.50 99 PHE A CA 1
ATOM 804 C C . PHE A 1 99 ? -2.964 -0.882 -5.753 1.00 92.50 99 PHE A C 1
ATOM 806 O O . PHE A 1 99 ? -2.233 0.095 -5.621 1.00 92.50 99 PHE A O 1
ATOM 813 N N . GLU A 1 100 ? -3.559 -1.236 -6.885 1.00 90.12 100 GLU A N 1
ATOM 814 C CA . GLU A 1 100 ? -3.563 -0.427 -8.094 1.00 90.12 100 GLU A CA 1
ATOM 815 C C . GLU A 1 100 ? -4.864 0.361 -8.132 1.00 90.12 100 GLU A C 1
ATOM 817 O O . GLU A 1 100 ? -5.962 -0.208 -8.155 1.00 90.12 100 GLU A O 1
ATOM 822 N N . CYS A 1 101 ? -4.755 1.680 -8.130 1.00 81.94 101 CYS A N 1
ATOM 823 C CA . CYS A 1 101 ? -5.864 2.496 -8.563 1.00 81.94 101 CYS A CA 1
ATOM 824 C C . CYS A 1 101 ? -5.916 2.386 -10.098 1.00 81.94 101 CYS A C 1
ATOM 826 O O . CYS A 1 101 ? -4.907 2.134 -10.758 1.00 81.94 101 CYS A O 1
ATOM 828 N N . LYS A 1 102 ? -7.109 2.511 -10.687 1.00 79.12 102 LYS A N 1
ATOM 829 C CA . LYS A 1 102 ? -7.256 2.778 -12.122 1.00 79.12 102 LYS A CA 1
ATOM 830 C C . LYS A 1 102 ? -8.469 3.663 -12.338 1.00 79.12 102 LYS A C 1
ATOM 832 O O . LYS A 1 102 ? -9.512 3.488 -11.701 1.00 79.12 102 LYS A O 1
ATOM 837 N N . ARG A 1 103 ? -8.371 4.589 -13.291 1.00 73.88 103 ARG A N 1
ATOM 838 C CA . ARG A 1 103 ? -9.536 5.345 -13.767 1.00 73.88 103 ARG A CA 1
ATOM 839 C C . ARG A 1 103 ? -10.400 4.442 -14.645 1.00 73.88 103 ARG A C 1
ATOM 841 O O . ARG A 1 103 ? -9.969 3.988 -15.701 1.00 73.88 103 ARG A O 1
ATOM 848 N N . LEU A 1 104 ? -11.642 4.216 -14.227 1.00 69.81 104 LEU A N 1
ATOM 849 C CA . LEU A 1 104 ? -12.647 3.563 -15.061 1.00 69.81 104 LEU A CA 1
ATOM 850 C C . LEU A 1 104 ? -13.200 4.575 -16.073 1.00 69.81 104 LEU A C 1
ATOM 852 O O . LEU A 1 104 ? -14.016 5.432 -15.732 1.00 69.81 104 LEU A O 1
ATOM 856 N N . ASN A 1 105 ? -12.779 4.465 -17.334 1.00 66.44 105 ASN A N 1
ATOM 857 C CA . ASN A 1 105 ? -13.403 5.184 -18.445 1.00 66.44 105 ASN A CA 1
ATOM 858 C C . ASN A 1 105 ? -14.725 4.501 -18.816 1.00 66.44 105 ASN A C 1
ATOM 860 O O . ASN A 1 105 ? -14.800 3.741 -19.778 1.00 66.44 105 ASN A O 1
ATOM 864 N N . VAL A 1 106 ? -15.780 4.748 -18.037 1.00 63.72 106 VAL A N 1
ATOM 865 C CA . VAL A 1 106 ? -17.126 4.295 -18.402 1.00 63.72 106 VAL A CA 1
ATOM 866 C C . VAL A 1 106 ? -17.628 5.181 -19.542 1.00 63.72 106 VAL A C 1
ATOM 868 O O . VAL A 1 106 ? -18.004 6.337 -19.328 1.00 63.72 106 VAL A O 1
ATOM 871 N N . VAL A 1 107 ? -17.609 4.645 -20.764 1.00 66.88 107 VAL A N 1
ATOM 872 C CA . VAL A 1 107 ? -18.323 5.237 -21.898 1.00 66.88 107 VAL A CA 1
ATOM 873 C C . VAL A 1 107 ? -19.807 5.028 -21.622 1.00 66.88 107 VAL A C 1
ATOM 875 O O . VAL A 1 107 ? -20.321 3.919 -21.751 1.00 66.88 107 VAL A O 1
ATOM 878 N N . LEU A 1 108 ? -20.498 6.079 -21.184 1.00 63.22 108 LEU A N 1
ATOM 879 C CA . LEU A 1 108 ? -21.956 6.067 -21.141 1.00 63.22 108 LEU A CA 1
ATOM 880 C C . LEU A 1 108 ? -22.432 6.080 -22.595 1.00 63.22 108 LEU A C 1
ATOM 882 O O . LEU A 1 108 ? -22.458 7.137 -23.222 1.00 63.22 108 LEU A O 1
ATOM 886 N N . MET A 1 109 ? -22.744 4.909 -23.154 1.00 53.41 109 MET A N 1
ATOM 887 C CA . MET A 1 109 ? -23.490 4.858 -24.406 1.00 53.41 109 MET A CA 1
ATOM 888 C C . MET A 1 109 ? -24.876 5.432 -24.123 1.00 53.41 109 MET A C 1
ATOM 890 O O . MET A 1 109 ? -25.677 4.830 -23.411 1.00 53.41 109 MET A O 1
ATOM 894 N N . VAL A 1 110 ? -25.127 6.636 -24.627 1.00 57.03 110 VAL A N 1
ATOM 895 C CA . VAL A 1 110 ? -26.472 7.199 -24.678 1.00 57.03 110 VAL A CA 1
ATOM 896 C C . VAL A 1 110 ? -27.175 6.486 -25.829 1.00 57.03 110 VAL A C 1
ATOM 898 O O . VAL A 1 110 ? -26.813 6.684 -26.985 1.00 57.03 110 VAL A O 1
ATOM 901 N N . GLU A 1 111 ? -28.141 5.619 -25.524 1.00 52.56 111 GLU A N 1
ATOM 902 C CA . GLU A 1 111 ? -29.107 5.172 -26.530 1.00 52.56 111 GLU A CA 1
ATOM 903 C C . GLU A 1 111 ? -29.947 6.387 -26.938 1.00 52.56 111 GLU A C 1
ATOM 905 O O . GLU A 1 111 ? -30.870 6.792 -26.228 1.00 52.56 111 GLU A O 1
ATOM 910 N N . GLU A 1 112 ? -29.621 6.994 -28.080 1.00 51.34 112 GLU A N 1
ATOM 911 C CA . GLU A 1 112 ? -30.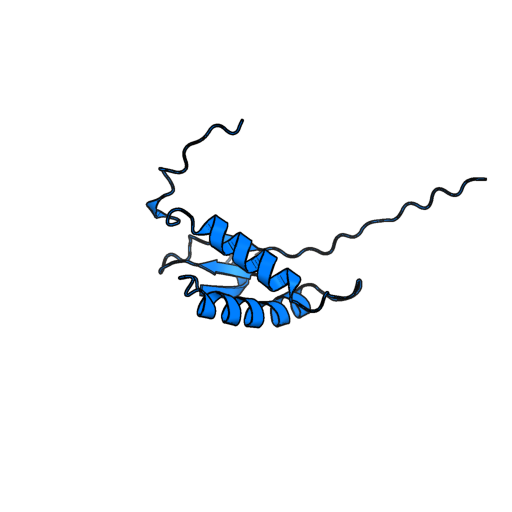544 7.895 -28.762 1.00 51.34 112 GLU A CA 1
ATOM 912 C C . GLU A 1 112 ? -31.730 7.064 -29.264 1.00 51.34 112 GLU A C 1
ATOM 914 O O . GLU A 1 112 ? -31.650 6.355 -30.266 1.00 51.34 112 GLU A O 1
ATOM 919 N N . ARG A 1 113 ? -32.841 7.121 -28.527 1.00 48.09 113 ARG A N 1
ATOM 920 C CA . ARG A 1 113 ? -34.144 6.688 -29.031 1.00 48.09 113 ARG A CA 1
ATOM 921 C C . ARG A 1 113 ? -34.679 7.770 -29.968 1.00 48.09 113 ARG A C 1
ATOM 923 O O . ARG A 1 113 ? -35.069 8.835 -29.491 1.00 48.09 113 ARG A O 1
ATOM 930 N N . PHE A 1 114 ? -34.716 7.464 -31.261 1.00 53.59 114 PHE A N 1
ATOM 931 C CA . PHE A 1 114 ? -35.610 8.094 -32.233 1.00 53.59 114 PHE A CA 1
ATOM 932 C C . PHE A 1 114 ? -36.748 7.132 -32.572 1.00 53.59 114 PHE A C 1
ATOM 934 O O . PHE A 1 114 ? -36.463 5.920 -32.721 1.00 53.59 114 PHE A O 1
#

Sequence (114 aa):
MIFGSLDPWSDIFPEGLIPHILDLVISAWAEFPKPNRDDHEVPITQKFRPVLIRNKNLIRLPVSISREVPEDDLQTGNELGRIDLIFTHGNREDVYFSFECKRLNVVLMVEERF